Protein AF-A0AA92R7K6-F1 (afdb_monomer)

Secondary structure (DSSP, 8-state):
---PPP---TT--HHHHHHHHTT--SHHHHHHHHHHHHHHHHT----HHHHHHHHHHHHHHHHHHHHHHSS----HHHHHHHHHHHHHHH-TTS-HHHHHHHHHHHHH--

Radius of gyration: 16.93 Å; Cα contacts (8 Å, |Δi|>4): 85; chains: 1; bounding box: 46×30×32 Å

Solvent-accessible surface area (backbone atoms only — not comparable to full-atom values): 6427 Å² total; per-residue (Å²): 132,88,77,77,75,90,75,76,50,81,83,45,42,37,68,62,41,26,63,57,46,67,71,37,87,47,67,73,51,36,49,57,52,48,54,54,45,51,58,40,52,75,71,49,93,68,53,73,67,47,48,51,53,28,50,52,23,44,51,53,18,50,53,56,46,49,25,59,73,72,67,58,64,88,47,70,69,56,49,49,51,51,49,40,53,51,43,53,69,76,41,76,87,52,53,76,69,54,49,51,54,53,34,51,53,68,61,67,78,110

Structure (mmCIF, N/CA/C/O backbone):
data_AF-A0AA92R7K6-F1
#
_entry.id   AF-A0AA92R7K6-F1
#
loop_
_atom_site.group_PDB
_atom_site.id
_atom_site.type_symbol
_atom_site.label_atom_id
_atom_site.label_alt_id
_atom_site.label_comp_id
_atom_site.label_asym_id
_atom_site.label_entity_id
_atom_site.label_seq_id
_atom_site.pdbx_PDB_ins_code
_atom_site.Cartn_x
_atom_site.Cartn_y
_atom_site.Cartn_z
_atom_site.occupancy
_atom_site.B_iso_or_equiv
_atom_site.auth_seq_id
_atom_site.auth_comp_id
_atom_site.auth_asym_id
_atom_site.auth_atom_id
_atom_site.pdbx_PDB_model_num
ATOM 1 N N . MET A 1 1 ? -3.301 -20.381 -8.165 1.00 39.19 1 MET A N 1
ATOM 2 C CA . MET A 1 1 ? -2.717 -19.593 -7.054 1.00 39.19 1 MET A CA 1
ATOM 3 C C . MET A 1 1 ? -3.853 -18.944 -6.286 1.00 39.19 1 MET A C 1
ATOM 5 O O . MET A 1 1 ? -4.632 -18.225 -6.890 1.00 39.19 1 MET A O 1
ATOM 9 N N . ASN A 1 2 ? -3.991 -19.241 -4.995 1.00 38.00 2 ASN A N 1
ATOM 10 C CA . ASN A 1 2 ? -5.061 -18.693 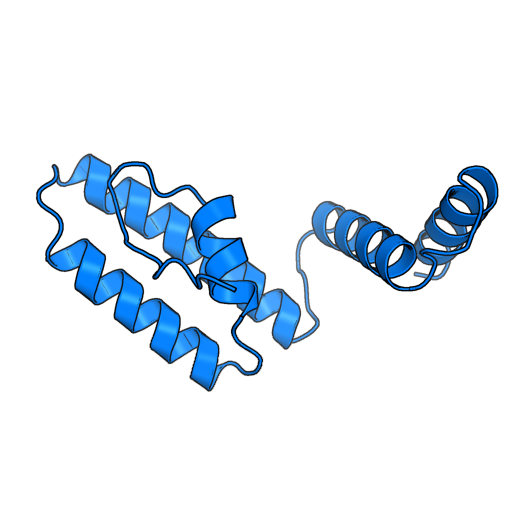-4.164 1.00 38.00 2 ASN A CA 1
ATOM 11 C C . ASN A 1 2 ? -4.697 -17.237 -3.816 1.00 38.00 2 ASN A C 1
ATOM 13 O O . ASN A 1 2 ? -3.905 -16.994 -2.905 1.00 38.00 2 ASN A O 1
ATOM 17 N N . THR A 1 3 ? -5.159 -16.264 -4.605 1.00 50.78 3 THR A N 1
ATOM 18 C CA . THR A 1 3 ? -4.920 -14.840 -4.335 1.00 50.78 3 THR A CA 1
ATOM 19 C C . THR A 1 3 ? -5.719 -14.446 -3.102 1.00 50.78 3 THR A C 1
ATOM 21 O O . THR A 1 3 ? -6.882 -14.062 -3.210 1.00 50.78 3 THR A O 1
ATOM 24 N N . LYS A 1 4 ? -5.110 -14.567 -1.915 1.00 67.31 4 LYS A N 1
ATOM 25 C CA . LYS A 1 4 ? -5.698 -14.038 -0.682 1.00 67.31 4 LYS A CA 1
ATOM 26 C C . LYS A 1 4 ? -6.024 -12.560 -0.908 1.00 67.31 4 LYS A C 1
ATOM 28 O O . LYS A 1 4 ? -5.139 -11.767 -1.247 1.00 67.31 4 LYS A O 1
ATOM 33 N N . LYS A 1 5 ? -7.310 -12.228 -0.786 1.00 81.00 5 LYS A N 1
ATOM 34 C CA . LYS A 1 5 ? -7.812 -10.856 -0.837 1.00 81.00 5 LYS A CA 1
ATOM 35 C C . LYS A 1 5 ? -7.139 -10.072 0.292 1.00 81.00 5 LYS A C 1
ATOM 37 O O . LYS A 1 5 ? -7.016 -10.590 1.399 1.00 81.00 5 LYS A O 1
ATOM 42 N N . PHE A 1 6 ? -6.656 -8.869 -0.005 1.00 89.50 6 PHE A N 1
ATOM 43 C CA . PHE A 1 6 ? -6.151 -7.976 1.033 1.00 89.50 6 PHE A CA 1
ATOM 44 C C . PHE A 1 6 ? -7.327 -7.512 1.890 1.00 89.50 6 PHE A C 1
ATOM 46 O O . PHE A 1 6 ? -8.368 -7.136 1.348 1.00 89.50 6 PHE A O 1
ATOM 53 N N . VAL A 1 7 ? -7.159 -7.597 3.204 1.00 93.62 7 VAL A N 1
ATOM 54 C CA . VAL A 1 7 ? -8.153 -7.197 4.197 1.00 93.62 7 VAL A CA 1
ATOM 55 C C . VAL A 1 7 ? -7.447 -6.301 5.197 1.00 93.62 7 VAL A C 1
ATOM 57 O O . VAL A 1 7 ? -6.426 -6.706 5.754 1.00 93.62 7 VAL A O 1
ATOM 60 N N . VAL A 1 8 ? -7.980 -5.100 5.405 1.00 94.44 8 VAL A N 1
ATOM 61 C CA . VAL A 1 8 ? -7.470 -4.183 6.428 1.00 94.44 8 VAL A CA 1
ATOM 62 C C . VAL A 1 8 ? -7.909 -4.672 7.808 1.00 94.44 8 VAL A C 1
ATOM 64 O O . VAL A 1 8 ? -9.076 -4.981 8.035 1.00 94.44 8 VAL A O 1
ATOM 67 N N . SER A 1 9 ? -6.956 -4.736 8.728 1.00 95.69 9 SER A N 1
ATOM 68 C CA . SER A 1 9 ? -7.140 -5.052 10.148 1.00 95.69 9 SER A CA 1
ATOM 69 C C . SER A 1 9 ? -6.305 -4.120 11.029 1.00 95.69 9 SER A C 1
ATOM 71 O O . SER A 1 9 ? -5.425 -3.413 10.528 1.00 95.69 9 SER A O 1
ATOM 73 N N . THR A 1 10 ? -6.529 -4.153 12.346 1.00 93.88 10 THR A N 1
ATOM 74 C CA . THR A 1 10 ? -5.739 -3.390 13.330 1.00 93.88 10 THR A CA 1
ATOM 75 C C . THR A 1 10 ? -4.242 -3.693 13.239 1.00 93.88 10 THR A C 1
ATOM 77 O O . THR A 1 10 ? -3.426 -2.801 13.448 1.00 93.88 10 THR A O 1
ATOM 80 N N . GLU A 1 11 ? -3.879 -4.904 12.816 1.00 95.00 11 GLU A N 1
ATOM 81 C CA . GLU A 1 11 ? -2.499 -5.383 12.664 1.00 95.00 11 GLU A CA 1
ATOM 82 C C . GLU A 1 11 ? -1.883 -5.089 11.287 1.00 95.00 11 GLU A C 1
ATOM 84 O O . GLU A 1 11 ? -0.803 -5.582 10.954 1.00 95.00 11 GLU A O 1
ATOM 89 N N . THR A 1 12 ? -2.554 -4.292 10.452 1.00 94.69 12 THR A N 1
ATOM 90 C CA . THR A 1 12 ? -2.033 -3.945 9.124 1.00 94.69 12 THR A CA 1
ATOM 91 C C . THR A 1 12 ? -0.760 -3.115 9.259 1.00 94.69 12 THR A C 1
ATOM 93 O O . THR A 1 12 ? -0.782 -1.950 9.664 1.00 94.69 12 THR A O 1
ATOM 96 N N . SER A 1 13 ? 0.368 -3.724 8.895 1.00 95.62 13 SER A N 1
ATOM 97 C CA . SER A 1 13 ? 1.678 -3.079 8.864 1.00 95.62 13 SER A CA 1
ATOM 98 C C . SER A 1 13 ? 1.935 -2.368 7.532 1.00 95.62 13 SER A C 1
ATOM 100 O O . SER A 1 13 ? 1.332 -2.703 6.508 1.00 95.62 13 SER A O 1
ATOM 102 N N . ILE A 1 14 ? 2.894 -1.434 7.534 1.00 93.19 14 ILE A N 1
ATOM 103 C CA . ILE A 1 14 ? 3.372 -0.744 6.322 1.00 93.19 14 ILE A CA 1
ATOM 104 C C . ILE A 1 14 ? 3.781 -1.759 5.248 1.00 93.19 14 ILE A C 1
ATOM 106 O O . ILE A 1 14 ? 3.370 -1.639 4.104 1.00 93.19 14 ILE A O 1
ATOM 110 N N . ASP A 1 15 ? 4.557 -2.784 5.609 1.00 92.25 15 ASP A N 1
ATOM 111 C CA . ASP A 1 15 ? 5.034 -3.806 4.669 1.00 92.25 15 ASP A CA 1
ATOM 112 C C . ASP A 1 15 ? 3.883 -4.638 4.073 1.00 92.25 15 ASP A C 1
ATOM 114 O O . ASP A 1 15 ? 3.861 -4.899 2.871 1.00 92.25 15 ASP A O 1
ATOM 118 N N . THR A 1 16 ? 2.870 -4.984 4.875 1.00 94.44 16 THR A N 1
ATOM 119 C CA . THR A 1 16 ? 1.701 -5.728 4.380 1.00 94.44 16 THR A CA 1
ATOM 120 C C . THR A 1 16 ? 0.896 -4.898 3.378 1.00 94.44 16 THR A C 1
ATOM 122 O O . THR A 1 16 ? 0.536 -5.401 2.310 1.00 94.44 16 THR A O 1
ATOM 125 N N . ALA A 1 17 ? 0.642 -3.624 3.698 1.00 95.50 17 ALA A N 1
ATOM 126 C CA . ALA A 1 17 ? -0.040 -2.692 2.802 1.00 95.50 17 ALA A CA 1
ATOM 127 C C . ALA A 1 17 ? 0.791 -2.416 1.537 1.00 95.50 17 ALA A C 1
ATOM 129 O O . ALA A 1 17 ? 0.272 -2.474 0.425 1.00 95.50 17 ALA A O 1
ATOM 130 N N . TYR A 1 18 ? 2.101 -2.225 1.683 1.00 94.69 18 TYR A N 1
ATOM 131 C CA . TYR A 1 18 ? 3.002 -1.950 0.568 1.00 94.69 18 TYR A CA 1
ATOM 132 C C . TYR A 1 18 ? 3.053 -3.119 -0.420 1.00 94.69 18 TYR A C 1
ATOM 134 O O . TYR A 1 18 ? 2.826 -2.923 -1.610 1.00 94.69 18 TYR A O 1
ATOM 142 N N . ARG A 1 19 ? 3.205 -4.366 0.051 1.00 91.44 19 ARG A N 1
ATOM 143 C CA . ARG A 1 19 ? 3.135 -5.559 -0.820 1.00 91.44 19 ARG A CA 1
ATOM 144 C C . ARG A 1 19 ? 1.799 -5.688 -1.546 1.00 91.44 19 ARG A C 1
ATOM 146 O O . ARG A 1 19 ? 1.746 -6.250 -2.643 1.00 91.44 19 ARG A O 1
ATOM 153 N N . HIS A 1 20 ? 0.706 -5.227 -0.935 1.00 94.00 20 HIS A N 1
ATOM 154 C CA . HIS A 1 20 ? -0.574 -5.155 -1.625 1.00 94.00 20 HIS A CA 1
ATOM 155 C C . HIS A 1 20 ? -0.512 -4.131 -2.760 1.00 94.00 20 HIS A C 1
ATOM 157 O O . HIS A 1 20 ? -0.813 -4.497 -3.895 1.00 94.00 20 HIS A O 1
ATOM 163 N N . PHE A 1 21 ? -0.051 -2.914 -2.478 1.00 95.00 21 PHE A N 1
ATOM 164 C CA . PHE A 1 21 ? 0.083 -1.824 -3.443 1.00 95.00 21 PHE A CA 1
ATOM 165 C C . PHE A 1 21 ? 1.116 -2.074 -4.550 1.00 95.00 21 PHE A C 1
ATOM 167 O O . PHE A 1 21 ? 0.917 -1.606 -5.665 1.00 95.00 21 PHE A O 1
ATOM 174 N N . CYS A 1 22 ? 2.140 -2.909 -4.346 1.00 91.62 22 CYS A N 1
ATOM 175 C CA . CYS A 1 22 ? 3.047 -3.347 -5.421 1.00 91.62 22 CYS A CA 1
ATOM 176 C C . CYS A 1 22 ? 2.336 -4.059 -6.586 1.00 91.62 22 CYS A C 1
ATOM 178 O O . CYS A 1 22 ? 2.929 -4.245 -7.647 1.00 91.62 22 CYS A O 1
ATOM 180 N N . LYS A 1 23 ? 1.076 -4.479 -6.409 1.00 91.25 23 LYS A N 1
ATOM 181 C CA . LYS A 1 23 ? 0.253 -5.043 -7.489 1.00 91.25 23 LYS A CA 1
ATOM 182 C C . LYS A 1 23 ? -0.279 -3.969 -8.448 1.00 91.25 23 LYS A C 1
ATOM 184 O O . LYS A 1 23 ? -0.629 -4.318 -9.575 1.00 91.25 23 LYS A O 1
ATOM 189 N N . ALA A 1 24 ? -0.330 -2.705 -8.022 1.00 91.81 24 ALA A N 1
ATOM 190 C CA . ALA A 1 24 ? -0.674 -1.563 -8.862 1.00 91.81 24 ALA A CA 1
ATOM 191 C C . ALA A 1 24 ? 0.448 -1.292 -9.872 1.00 91.81 24 ALA A C 1
ATOM 193 O O . ALA A 1 24 ? 1.630 -1.271 -9.514 1.00 91.81 24 ALA A O 1
ATOM 194 N N . LYS A 1 25 ? 0.083 -1.090 -11.140 1.00 89.19 25 LYS A N 1
ATOM 195 C CA . LYS A 1 25 ? 1.032 -0.813 -12.235 1.00 89.19 25 LYS A CA 1
ATOM 196 C C . LYS A 1 25 ? 1.032 0.650 -12.679 1.00 89.19 25 LYS A C 1
ATOM 198 O O . LYS A 1 25 ? 1.946 1.046 -13.388 1.00 89.19 25 LYS A O 1
ATOM 203 N N . THR A 1 26 ? 0.012 1.399 -12.284 1.00 89.56 26 THR A N 1
ATOM 204 C CA . THR A 1 26 ? -0.216 2.812 -12.604 1.00 89.56 26 THR A CA 1
ATOM 205 C C . THR A 1 26 ? -0.733 3.530 -11.364 1.00 89.56 26 THR A C 1
ATOM 207 O O . THR A 1 26 ? -1.281 2.861 -10.477 1.00 89.56 26 THR A O 1
ATOM 210 N N . ASP A 1 27 ? -0.622 4.855 -11.333 1.00 91.31 27 ASP A N 1
ATOM 211 C CA . ASP A 1 27 ? -1.147 5.676 -10.235 1.00 91.31 27 ASP A CA 1
ATOM 212 C C . ASP A 1 27 ? -2.657 5.503 -10.088 1.00 91.31 27 ASP A C 1
ATOM 214 O O . ASP A 1 27 ? -3.114 5.128 -9.018 1.00 91.31 27 ASP A O 1
ATOM 218 N N . ASP A 1 28 ? -3.416 5.544 -11.190 1.00 94.25 28 ASP A N 1
ATOM 219 C CA . ASP A 1 28 ? -4.863 5.277 -11.160 1.00 94.25 28 ASP A CA 1
ATOM 220 C C . ASP A 1 28 ? -5.208 3.943 -10.470 1.00 94.25 28 ASP A C 1
ATOM 222 O O . ASP A 1 28 ? -6.167 3.830 -9.705 1.00 94.25 28 ASP A O 1
ATOM 226 N N . SER A 1 29 ? -4.424 2.890 -10.738 1.00 94.75 29 SER A N 1
ATOM 227 C CA . SER A 1 29 ? -4.652 1.584 -10.112 1.00 94.75 29 SER A CA 1
ATOM 228 C C . SER A 1 29 ? -4.257 1.570 -8.636 1.00 94.75 29 SER A C 1
ATOM 230 O O . SER A 1 29 ? -4.846 0.817 -7.863 1.00 94.75 29 SER A O 1
ATOM 232 N N . LEU A 1 30 ? -3.279 2.386 -8.245 1.00 95.94 30 LEU A N 1
ATOM 233 C CA . LEU A 1 30 ? -2.849 2.553 -6.865 1.00 95.94 30 LEU A CA 1
ATOM 234 C C . LEU A 1 30 ? -3.899 3.333 -6.061 1.00 95.94 30 LEU A C 1
ATOM 236 O O . LEU A 1 30 ? -4.265 2.885 -4.974 1.00 95.94 30 LEU A O 1
ATOM 240 N N . ASP A 1 31 ? -4.448 4.403 -6.629 1.00 96.56 31 ASP A N 1
ATOM 241 C CA . ASP A 1 31 ? -5.490 5.242 -6.028 1.00 96.56 31 ASP A CA 1
ATOM 242 C C . ASP A 1 31 ? -6.744 4.428 -5.714 1.00 96.56 31 ASP A C 1
ATOM 244 O O . ASP A 1 31 ? -7.231 4.421 -4.583 1.00 96.56 31 ASP A O 1
ATOM 248 N N . ILE A 1 32 ? -7.212 3.622 -6.675 1.00 96.62 32 ILE A N 1
ATOM 249 C CA . ILE A 1 32 ? -8.359 2.722 -6.474 1.00 96.62 32 ILE A CA 1
ATOM 250 C C . ILE A 1 32 ? -8.101 1.744 -5.316 1.00 96.62 32 ILE A C 1
ATOM 252 O O . ILE A 1 32 ? -9.004 1.435 -4.529 1.00 96.62 32 ILE A O 1
ATOM 256 N N . MET A 1 33 ? -6.874 1.225 -5.203 1.00 96.69 33 MET A N 1
ATOM 257 C CA . MET A 1 33 ? -6.504 0.315 -4.118 1.00 96.69 33 MET A CA 1
ATOM 258 C C . MET A 1 33 ? -6.446 1.036 -2.769 1.00 96.69 33 MET A C 1
ATOM 260 O O . MET A 1 33 ? -6.873 0.460 -1.764 1.00 96.69 33 MET A O 1
ATOM 264 N N . PHE A 1 34 ? -5.952 2.274 -2.742 1.00 97.19 34 PHE A N 1
ATOM 265 C CA . PHE A 1 34 ? -5.898 3.107 -1.546 1.00 97.19 34 PHE A CA 1
ATOM 266 C C . PHE A 1 34 ? -7.302 3.463 -1.049 1.00 97.19 34 PHE A C 1
ATOM 268 O O . PHE A 1 34 ? -7.628 3.143 0.095 1.00 97.19 34 PHE A O 1
ATOM 275 N N . GLU A 1 35 ? -8.185 3.957 -1.920 1.00 97.12 35 GLU A N 1
ATOM 276 C CA . GLU A 1 35 ? -9.589 4.215 -1.576 1.00 97.12 35 GLU A CA 1
ATOM 277 C C . GLU A 1 35 ? -10.288 2.957 -1.036 1.00 97.12 35 GLU A C 1
ATOM 279 O O . GLU A 1 35 ? -11.105 3.004 -0.111 1.00 97.12 35 GLU A O 1
ATOM 284 N N . GLY A 1 36 ? -9.994 1.796 -1.631 1.00 96.31 36 GLY A N 1
ATOM 285 C CA . GLY A 1 36 ? -10.517 0.511 -1.179 1.00 96.31 36 GLY A CA 1
ATOM 286 C C . GLY A 1 36 ? -10.038 0.130 0.225 1.00 96.31 36 GLY A C 1
ATOM 287 O O . GLY A 1 36 ? -10.783 -0.507 0.975 1.00 96.31 36 GLY A O 1
ATOM 288 N N . ALA A 1 37 ? -8.815 0.511 0.593 1.00 96.19 37 ALA A N 1
ATOM 289 C CA . ALA A 1 37 ? -8.269 0.315 1.930 1.00 96.19 37 ALA A CA 1
ATOM 290 C C . ALA A 1 37 ? -8.875 1.308 2.937 1.00 96.19 37 ALA A C 1
ATOM 292 O O . ALA A 1 37 ? -9.257 0.894 4.032 1.00 96.19 37 ALA A O 1
ATOM 293 N N . GLU A 1 38 ? -9.065 2.573 2.556 1.00 96.50 38 GLU A N 1
ATOM 294 C CA . GLU A 1 38 ? -9.736 3.583 3.387 1.00 96.50 38 GLU A CA 1
ATOM 295 C C . GLU A 1 38 ? -11.182 3.195 3.704 1.00 96.50 38 GLU A C 1
ATOM 297 O O . GLU A 1 38 ? -11.605 3.241 4.860 1.00 96.50 38 GLU A O 1
ATOM 302 N N . LYS A 1 39 ? -11.933 2.716 2.703 1.00 96.81 39 LYS A N 1
ATOM 303 C CA . LYS A 1 39 ? -13.305 2.215 2.893 1.00 96.81 39 LYS A CA 1
ATOM 304 C C . LYS A 1 39 ? -13.351 1.030 3.858 1.00 96.81 39 LYS A C 1
ATOM 306 O O . LYS A 1 39 ? -14.284 0.922 4.650 1.00 96.81 39 LYS A O 1
ATOM 311 N N . GLN A 1 40 ? -12.365 0.134 3.815 1.00 96.38 40 GLN A N 1
ATOM 312 C CA . GLN A 1 40 ? -12.280 -0.970 4.777 1.00 96.38 40 GLN A CA 1
ATOM 313 C C . GLN A 1 40 ? -11.937 -0.472 6.181 1.00 96.38 40 GLN A C 1
ATOM 315 O O . GLN A 1 40 ? -12.558 -0.910 7.143 1.00 96.38 40 GLN A O 1
ATOM 320 N N . LEU A 1 41 ? -11.001 0.471 6.295 1.00 95.75 41 LEU A N 1
ATOM 321 C CA . LEU A 1 41 ? -10.596 1.056 7.569 1.00 95.75 41 LEU A CA 1
ATOM 322 C C . LEU A 1 41 ? -11.736 1.827 8.250 1.00 95.75 41 LEU A C 1
ATOM 324 O O . LEU A 1 41 ? -11.904 1.735 9.465 1.00 95.75 41 LEU A O 1
ATOM 328 N N . ALA A 1 42 ? -12.547 2.549 7.475 1.00 94.12 42 ALA A N 1
ATOM 329 C CA . ALA A 1 42 ? -13.719 3.261 7.979 1.00 94.12 42 ALA A CA 1
ATOM 330 C C . ALA A 1 42 ? -14.760 2.313 8.601 1.00 94.12 42 ALA A C 1
ATOM 332 O O . ALA A 1 42 ? -15.422 2.677 9.570 1.00 94.12 42 ALA A O 1
ATOM 333 N N . ASN A 1 43 ? -14.868 1.092 8.068 1.00 94.94 43 ASN A N 1
ATOM 334 C CA . ASN A 1 43 ? -15.782 0.053 8.545 1.00 94.94 43 ASN A CA 1
ATOM 335 C C . ASN A 1 43 ? -15.143 -0.900 9.571 1.00 94.94 43 ASN A C 1
ATOM 337 O O . ASN A 1 43 ? -15.796 -1.845 10.011 1.00 94.94 43 ASN A O 1
ATOM 341 N N . LEU A 1 44 ? -13.874 -0.691 9.935 1.00 94.25 44 LEU A N 1
ATOM 342 C CA . LEU A 1 44 ? -13.171 -1.535 10.893 1.00 94.25 44 LEU A CA 1
ATOM 343 C C . LEU A 1 44 ? -13.623 -1.201 12.320 1.00 94.25 44 LEU A C 1
ATOM 345 O O . LEU A 1 44 ? -13.519 -0.050 12.765 1.00 94.25 44 LEU A O 1
ATOM 349 N N . ASP A 1 45 ? -14.074 -2.228 13.038 1.00 95.81 45 ASP A N 1
ATOM 350 C CA . ASP A 1 45 ? -14.370 -2.151 14.467 1.00 95.81 45 ASP A CA 1
ATOM 351 C C . ASP A 1 45 ? -13.057 -2.076 15.258 1.00 95.81 45 ASP A C 1
ATOM 353 O O . ASP A 1 45 ? -12.331 -3.061 15.394 1.00 95.81 45 ASP A O 1
ATOM 357 N N . CYS A 1 46 ? -12.692 -0.862 15.663 1.00 94.12 46 CYS A N 1
ATOM 358 C CA . CYS A 1 46 ? -11.446 -0.546 16.352 1.00 94.12 46 CYS A CA 1
ATOM 359 C C . CYS A 1 46 ? -11.552 0.809 17.062 1.00 94.12 46 CYS A C 1
ATOM 361 O O . CYS A 1 46 ? -12.454 1.613 16.800 1.00 94.12 46 CYS A O 1
ATOM 363 N N . THR A 1 47 ? -10.601 1.082 17.950 1.00 96.00 47 THR A N 1
ATOM 364 C CA . THR A 1 47 ? -10.467 2.385 18.605 1.00 96.00 47 THR A CA 1
ATOM 365 C C . THR A 1 47 ? -9.988 3.464 17.626 1.00 96.00 47 THR A C 1
ATOM 367 O O . THR A 1 47 ? -9.403 3.183 16.577 1.00 96.00 47 TH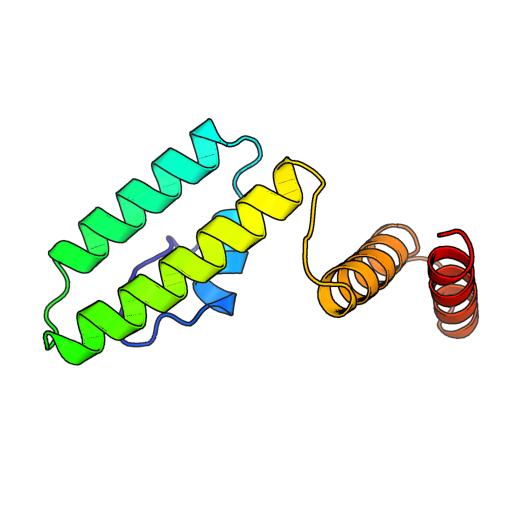R A O 1
ATOM 370 N N . GLY A 1 48 ? -10.193 4.737 17.980 1.00 94.50 48 GLY A N 1
ATOM 371 C CA . GLY A 1 48 ? -9.691 5.859 17.179 1.00 94.50 48 GLY A CA 1
ATOM 372 C C . GLY A 1 48 ? -8.163 5.865 17.038 1.00 94.50 48 GLY A C 1
ATOM 373 O O . GLY A 1 48 ? -7.647 6.185 15.969 1.00 94.50 48 GLY A O 1
ATOM 374 N N . GLU A 1 49 ? -7.439 5.459 18.086 1.00 94.62 49 GLU A N 1
ATOM 375 C CA . GLU A 1 49 ? -5.975 5.352 18.063 1.00 94.62 49 GLU A CA 1
ATOM 376 C C . GLU A 1 49 ? -5.499 4.255 17.106 1.00 94.62 49 GLU A C 1
ATOM 378 O O . GLU A 1 49 ? -4.628 4.499 16.268 1.00 94.62 49 GLU A O 1
ATOM 383 N N . GLU A 1 50 ? -6.104 3.066 17.166 1.00 94.88 50 GLU A N 1
ATOM 384 C CA . GLU A 1 50 ? -5.793 1.968 16.245 1.00 94.88 50 GLU A CA 1
ATOM 385 C C . GLU A 1 50 ? -6.100 2.350 14.801 1.00 94.88 50 GLU A C 1
ATOM 387 O O . GLU A 1 50 ? -5.277 2.118 13.913 1.00 94.88 50 GLU A O 1
ATOM 392 N N . ARG A 1 51 ? -7.252 2.989 14.566 1.00 96.56 51 ARG A N 1
ATOM 393 C CA . ARG A 1 51 ? -7.635 3.467 13.239 1.00 96.56 51 ARG A CA 1
ATOM 394 C C . ARG A 1 51 ? -6.610 4.449 12.687 1.00 96.56 51 ARG A C 1
ATOM 396 O O . ARG A 1 51 ? -6.164 4.281 11.555 1.00 96.56 51 ARG A O 1
ATOM 403 N N . ASN A 1 52 ? -6.195 5.430 13.489 1.00 95.75 52 ASN A N 1
ATOM 404 C CA . ASN A 1 52 ? -5.179 6.402 13.092 1.00 95.75 52 ASN A CA 1
ATOM 405 C C . ASN A 1 52 ? -3.835 5.730 12.802 1.00 95.75 52 ASN A C 1
ATOM 407 O O . ASN A 1 52 ? -3.204 6.050 11.795 1.00 95.75 52 ASN A O 1
ATOM 411 N N . ARG A 1 53 ? -3.402 4.777 13.635 1.00 96.38 53 ARG A N 1
ATOM 412 C CA . ARG A 1 53 ? -2.167 4.015 13.400 1.00 96.38 53 ARG A CA 1
ATOM 413 C C . ARG A 1 53 ? -2.218 3.272 12.066 1.00 96.38 53 ARG A C 1
ATOM 415 O O . ARG A 1 53 ? -1.287 3.367 11.269 1.00 96.38 53 ARG A O 1
ATOM 422 N N . VAL A 1 54 ? -3.306 2.546 11.812 1.00 96.94 54 VAL A N 1
ATOM 423 C CA . VAL A 1 54 ? -3.483 1.781 10.571 1.00 96.94 54 VAL A CA 1
ATOM 424 C C . VAL A 1 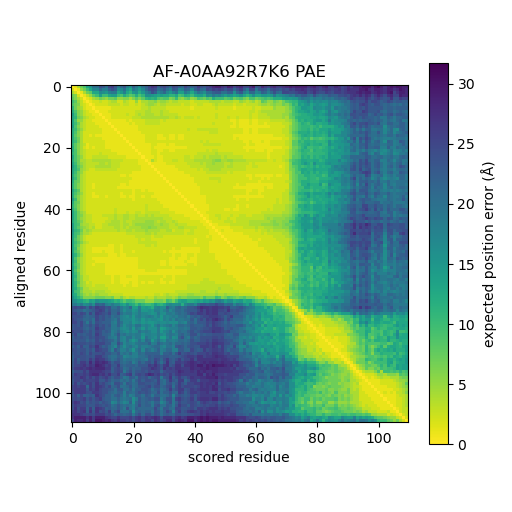54 ? -3.565 2.709 9.361 1.00 96.94 54 VAL A C 1
ATOM 426 O O . VAL A 1 54 ? -2.927 2.425 8.349 1.00 96.94 54 VAL A O 1
ATOM 429 N N . PHE A 1 55 ? -4.268 3.838 9.472 1.00 97.38 55 PHE A N 1
ATOM 430 C CA . PHE A 1 55 ? -4.312 4.856 8.423 1.00 97.38 55 PHE A CA 1
ATOM 431 C C . PHE A 1 55 ? -2.905 5.324 8.038 1.00 97.38 55 PHE A C 1
ATOM 433 O O . PHE A 1 55 ? -2.545 5.266 6.866 1.00 97.38 55 PHE A O 1
ATOM 440 N N . HIS A 1 56 ? -2.077 5.704 9.018 1.00 97.50 56 HIS A N 1
ATOM 441 C CA . HIS A 1 56 ? -0.701 6.138 8.757 1.00 97.50 56 HIS A CA 1
ATOM 442 C C . HIS A 1 56 ? 0.129 5.037 8.093 1.00 97.50 56 HIS A C 1
ATOM 444 O O . HIS A 1 56 ? 0.871 5.312 7.152 1.00 97.50 56 HIS A O 1
ATOM 450 N N . ASN A 1 57 ? -0.021 3.784 8.531 1.00 97.06 57 ASN A N 1
ATOM 451 C CA . ASN A 1 57 ? 0.681 2.662 7.911 1.00 97.06 57 ASN A CA 1
ATOM 452 C C . ASN A 1 57 ? 0.312 2.496 6.430 1.00 97.06 57 ASN A C 1
ATOM 454 O O . ASN A 1 57 ? 1.195 2.287 5.595 1.00 97.06 57 ASN A O 1
ATOM 458 N N . ILE A 1 58 ? -0.980 2.595 6.105 1.00 97.25 58 ILE A N 1
ATOM 459 C CA . ILE A 1 58 ? -1.485 2.503 4.730 1.00 97.25 58 ILE A CA 1
ATOM 460 C C . ILE A 1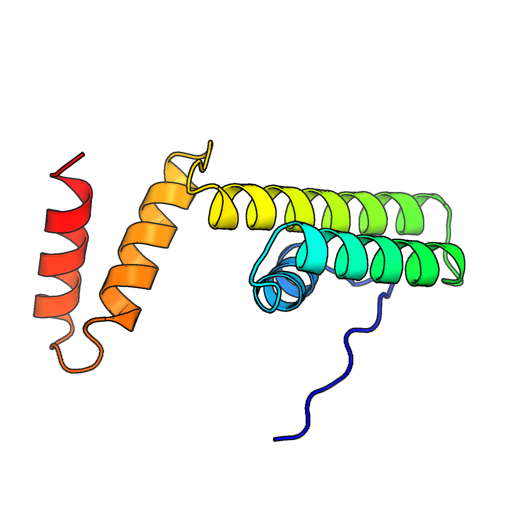 58 ? -1.011 3.710 3.911 1.00 97.25 58 ILE A C 1
ATOM 462 O O . ILE A 1 58 ? -0.518 3.526 2.802 1.00 97.25 58 ILE A O 1
ATOM 466 N N . TYR A 1 59 ? -1.084 4.922 4.461 1.00 96.75 59 TYR A N 1
ATOM 467 C CA . TYR A 1 59 ? -0.664 6.150 3.784 1.00 96.75 59 TYR A CA 1
ATOM 468 C C . TYR A 1 59 ? 0.834 6.152 3.444 1.00 96.75 59 TYR A C 1
ATOM 470 O O . TYR A 1 59 ? 1.222 6.455 2.318 1.00 96.75 59 TYR A O 1
ATOM 478 N N . ILE A 1 60 ? 1.691 5.724 4.380 1.00 94.12 60 ILE A N 1
ATOM 479 C CA . ILE A 1 60 ? 3.133 5.573 4.129 1.00 94.12 60 ILE A CA 1
ATOM 480 C C . ILE A 1 60 ? 3.384 4.541 3.023 1.00 94.12 60 ILE A C 1
ATOM 482 O O . ILE A 1 60 ? 4.218 4.759 2.146 1.00 94.12 60 ILE A O 1
ATOM 486 N N . ALA A 1 61 ? 2.680 3.407 3.058 1.00 95.69 61 ALA A N 1
ATOM 487 C CA . ALA A 1 61 ? 2.808 2.376 2.035 1.00 95.69 61 ALA A CA 1
ATOM 488 C C . ALA A 1 61 ? 2.371 2.869 0.646 1.00 95.69 61 ALA A C 1
ATOM 490 O O . ALA A 1 61 ? 3.025 2.543 -0.343 1.00 95.69 61 ALA A O 1
ATOM 491 N N . TYR A 1 62 ? 1.295 3.654 0.583 1.00 96.12 62 TYR A N 1
ATOM 492 C CA . TYR A 1 62 ? 0.809 4.290 -0.638 1.00 96.12 62 TYR A CA 1
ATOM 493 C C . TYR A 1 62 ? 1.867 5.237 -1.221 1.00 96.12 62 TYR A C 1
ATOM 495 O O . TYR A 1 62 ? 2.308 5.022 -2.348 1.00 96.12 62 TYR A O 1
ATOM 503 N N . GLY A 1 63 ? 2.377 6.184 -0.424 1.00 93.50 63 GLY A N 1
ATOM 504 C CA . GLY A 1 63 ? 3.393 7.139 -0.884 1.00 93.50 63 GLY A CA 1
ATOM 505 C C . GLY A 1 63 ? 4.675 6.456 -1.369 1.00 93.50 63 GLY A C 1
ATOM 506 O O . GLY A 1 63 ? 5.200 6.793 -2.425 1.00 93.50 63 GLY A O 1
ATOM 507 N N . ARG A 1 64 ? 5.137 5.408 -0.669 1.00 91.62 64 ARG A N 1
ATOM 508 C CA . ARG A 1 64 ? 6.282 4.596 -1.127 1.00 91.62 64 ARG A CA 1
ATOM 509 C C . ARG A 1 64 ? 6.038 3.954 -2.486 1.00 91.62 64 ARG A C 1
ATOM 511 O O . ARG A 1 64 ? 6.955 3.876 -3.297 1.00 91.62 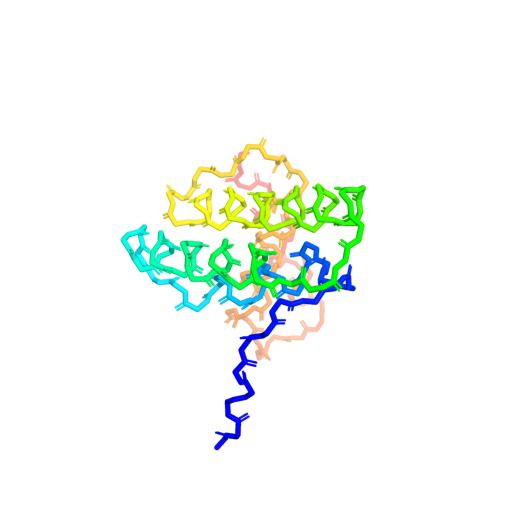64 ARG A O 1
ATOM 518 N N . ARG A 1 65 ? 4.821 3.457 -2.727 1.00 92.06 65 ARG A N 1
ATOM 519 C CA . ARG A 1 65 ? 4.495 2.837 -4.010 1.00 92.06 65 ARG A CA 1
ATOM 520 C C . ARG A 1 65 ? 4.400 3.875 -5.122 1.00 92.06 65 ARG A C 1
ATOM 522 O O . ARG A 1 65 ? 4.847 3.582 -6.225 1.00 92.06 65 ARG A O 1
ATOM 529 N N . GLN A 1 66 ? 3.882 5.061 -4.831 1.00 92.62 66 GLN A N 1
ATOM 530 C CA . GLN A 1 66 ? 3.847 6.176 -5.772 1.00 92.62 66 GLN A CA 1
ATOM 531 C C . GLN A 1 66 ? 5.271 6.576 -6.205 1.00 92.62 66 GLN A C 1
ATOM 533 O O . GLN A 1 66 ? 5.589 6.529 -7.389 1.00 92.62 66 GLN A O 1
ATOM 538 N N . GLU A 1 67 ? 6.200 6.743 -5.254 1.00 89.69 67 GLU A N 1
ATOM 539 C CA . GLU A 1 67 ? 7.635 6.957 -5.535 1.00 89.69 67 GLU A CA 1
ATOM 540 C C . GLU A 1 67 ? 8.294 5.821 -6.357 1.00 89.69 67 GLU A C 1
ATOM 542 O O . GLU A 1 67 ? 9.353 5.980 -6.980 1.00 89.69 67 GLU A O 1
ATOM 547 N N . ASP A 1 68 ? 7.746 4.604 -6.313 1.00 85.75 68 ASP A N 1
ATOM 548 C CA . ASP A 1 68 ? 8.212 3.520 -7.177 1.00 85.75 68 ASP A CA 1
ATOM 549 C C . ASP A 1 68 ? 7.716 3.650 -8.610 1.00 85.75 68 ASP A C 1
ATOM 551 O O . ASP A 1 68 ? 8.463 3.284 -9.522 1.00 85.75 68 ASP A O 1
ATOM 555 N N . ILE A 1 69 ? 6.468 4.083 -8.790 1.00 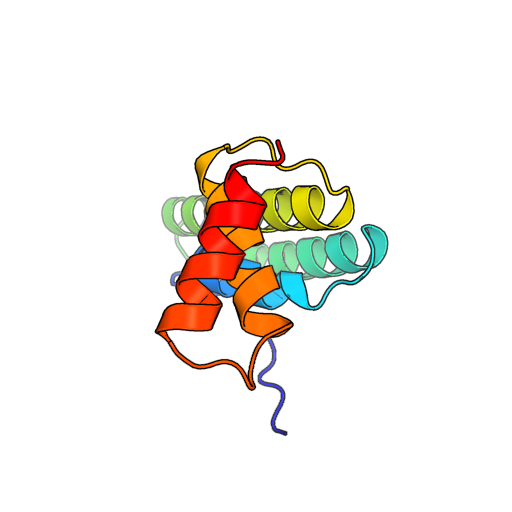86.06 69 ILE A N 1
ATOM 556 C CA . ILE A 1 69 ? 5.836 4.253 -10.100 1.00 86.06 69 ILE A CA 1
ATOM 557 C C . ILE A 1 69 ? 6.481 5.438 -10.816 1.00 86.06 69 ILE A C 1
ATOM 559 O O . ILE A 1 69 ? 6.942 5.275 -11.946 1.00 86.06 69 ILE A O 1
ATOM 563 N N . ASP A 1 70 ? 6.647 6.554 -10.109 1.00 80.81 70 ASP A N 1
ATOM 564 C CA . ASP A 1 70 ? 7.278 7.775 -10.617 1.00 80.81 70 ASP A CA 1
ATOM 565 C C . ASP A 1 70 ? 8.788 7.611 -10.853 1.00 80.81 70 ASP A C 1
ATOM 567 O O . ASP A 1 70 ? 9.424 8.396 -11.552 1.00 80.81 70 ASP A O 1
ATOM 571 N N . GLY A 1 71 ? 9.407 6.582 -10.262 1.00 72.06 71 GLY A N 1
ATOM 572 C CA . GLY A 1 71 ? 10.857 6.377 -10.310 1.00 72.06 71 GLY A CA 1
ATOM 573 C C . GLY A 1 71 ? 11.651 7.332 -9.407 1.00 72.06 71 GLY A C 1
ATOM 574 O O . GLY A 1 71 ? 12.864 7.161 -9.252 1.00 72.06 71 GLY A O 1
ATOM 575 N N . GLU A 1 72 ? 10.975 8.267 -8.746 1.00 60.50 72 GLU A N 1
ATOM 576 C CA . GLU A 1 72 ? 11.529 9.256 -7.830 1.00 60.50 72 GLU A CA 1
ATOM 577 C C . GLU A 1 72 ? 11.409 8.787 -6.376 1.00 60.50 72 GLU A C 1
ATOM 579 O O . GLU A 1 72 ? 10.545 9.230 -5.632 1.00 60.50 72 GLU A O 1
ATOM 584 N N . SER A 1 73 ? 12.289 7.887 -5.922 1.00 57.16 73 SER A N 1
ATOM 585 C CA . SER A 1 73 ? 12.378 7.683 -4.468 1.00 57.16 73 SER A CA 1
ATOM 586 C C . SER A 1 73 ? 13.081 8.863 -3.803 1.00 57.16 73 SER A C 1
ATOM 588 O O . SER A 1 73 ? 14.052 9.393 -4.347 1.00 57.16 73 SER A O 1
ATOM 590 N N . THR A 1 74 ? 12.640 9.274 -2.620 1.00 54.34 74 THR A N 1
ATOM 591 C CA . THR A 1 74 ? 13.283 10.362 -1.861 1.00 54.34 74 THR A CA 1
ATOM 592 C C . THR A 1 74 ? 14.303 9.848 -0.836 1.00 54.34 74 THR A C 1
ATOM 594 O O . THR A 1 74 ? 15.231 10.567 -0.468 1.00 54.34 74 THR A O 1
ATOM 597 N N . SER A 1 75 ? 14.220 8.573 -0.442 1.00 60.00 75 SER A N 1
ATOM 598 C CA . SER A 1 75 ? 15.117 7.943 0.537 1.00 60.00 75 SER A CA 1
ATOM 599 C C . SER A 1 75 ? 16.342 7.298 -0.125 1.00 60.00 75 SER A C 1
ATOM 601 O O . SER A 1 75 ? 16.226 6.378 -0.936 1.00 60.00 75 SER A O 1
ATOM 603 N N . THR A 1 76 ? 17.544 7.745 0.245 1.00 58.75 76 THR A N 1
ATOM 604 C CA . THR A 1 76 ? 18.823 7.181 -0.231 1.00 58.75 76 THR A CA 1
ATOM 605 C C . THR A 1 76 ? 18.976 5.700 0.129 1.00 58.75 76 THR A C 1
ATOM 607 O O . THR A 1 76 ? 19.407 4.900 -0.701 1.00 58.75 76 THR A O 1
ATOM 610 N N . GLU A 1 77 ? 18.565 5.315 1.336 1.00 65.62 77 GLU A N 1
ATOM 611 C CA . GLU A 1 77 ? 18.598 3.928 1.818 1.00 65.62 77 GLU A CA 1
ATOM 612 C C . GLU A 1 77 ? 17.632 3.048 1.020 1.00 65.62 77 GLU A C 1
ATOM 614 O O . GLU A 1 77 ? 17.977 1.943 0.604 1.00 65.62 77 GLU A O 1
ATOM 619 N N . TYR A 1 78 ? 16.440 3.571 0.725 1.00 62.53 78 TYR A N 1
ATOM 620 C CA . TYR A 1 78 ? 15.446 2.862 -0.068 1.00 62.53 78 TYR A CA 1
ATOM 621 C C . TYR A 1 78 ? 15.863 2.732 -1.536 1.00 62.53 78 TYR A C 1
ATOM 623 O O . TYR A 1 78 ? 15.677 1.678 -2.142 1.00 62.53 78 TYR A O 1
ATOM 631 N N . LYS A 1 79 ? 16.518 3.755 -2.104 1.00 63.06 79 LYS A N 1
ATOM 632 C CA . LYS A 1 79 ? 17.162 3.664 -3.424 1.00 63.06 79 LYS A CA 1
ATOM 633 C C . LYS A 1 79 ? 18.205 2.551 -3.468 1.00 63.06 79 LYS A C 1
ATOM 635 O O . LYS A 1 79 ? 18.240 1.828 -4.461 1.00 63.06 79 LYS A O 1
ATOM 640 N N . ALA A 1 80 ? 19.044 2.431 -2.438 1.00 63.66 80 ALA A N 1
ATOM 641 C CA . ALA A 1 80 ? 20.080 1.402 -2.364 1.00 63.66 80 ALA A CA 1
ATOM 642 C C . ALA A 1 80 ? 19.465 -0.004 -2.280 1.00 63.66 80 ALA A C 1
ATOM 644 O O . ALA A 1 80 ? 19.797 -0.865 -3.093 1.00 63.66 80 ALA A O 1
ATOM 645 N N . LEU A 1 81 ? 18.488 -0.204 -1.388 1.00 67.62 81 LEU A N 1
ATOM 646 C CA . LEU A 1 81 ? 17.714 -1.448 -1.292 1.00 67.62 81 LEU A CA 1
ATOM 647 C C . LEU A 1 81 ? 17.026 -1.807 -2.618 1.00 67.62 81 LEU A C 1
ATOM 649 O O . LEU A 1 81 ? 17.153 -2.934 -3.085 1.00 67.62 81 LEU A O 1
ATOM 653 N N . ARG A 1 82 ? 16.387 -0.841 -3.293 1.00 64.75 82 ARG A N 1
ATOM 654 C CA . ARG A 1 82 ? 15.741 -1.056 -4.600 1.00 64.75 82 ARG A C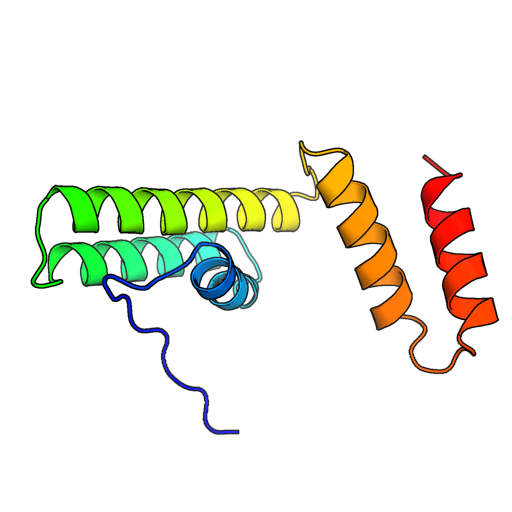A 1
ATOM 655 C C . ARG A 1 82 ? 16.750 -1.458 -5.682 1.00 64.75 82 ARG A C 1
ATOM 657 O O . ARG A 1 82 ? 16.433 -2.298 -6.522 1.00 64.75 82 ARG A O 1
ATOM 664 N N . THR A 1 83 ? 17.942 -0.860 -5.698 1.00 64.50 83 THR A N 1
ATOM 665 C CA . THR A 1 83 ? 19.018 -1.243 -6.629 1.00 64.50 83 THR A CA 1
ATOM 666 C C . THR A 1 83 ? 19.454 -2.689 -6.394 1.00 64.50 83 THR A C 1
ATOM 668 O O . THR A 1 83 ? 19.558 -3.459 -7.350 1.00 64.50 83 THR A O 1
ATOM 671 N N . VAL A 1 84 ? 19.651 -3.070 -5.132 1.00 66.81 84 VAL A N 1
ATOM 672 C CA . VAL A 1 84 ? 20.033 -4.432 -4.742 1.00 66.81 84 VAL A CA 1
ATOM 673 C C . VAL A 1 84 ? 18.941 -5.433 -5.130 1.00 66.81 84 VAL A C 1
ATOM 675 O O . VAL A 1 84 ? 19.231 -6.400 -5.832 1.00 66.81 84 VAL A O 1
ATOM 678 N N . ASP A 1 85 ? 17.680 -5.161 -4.790 1.00 68.62 85 ASP A N 1
ATOM 679 C CA . ASP A 1 85 ? 16.543 -6.036 -5.107 1.00 68.62 85 ASP A CA 1
ATOM 680 C C . ASP A 1 85 ? 16.318 -6.187 -6.618 1.00 68.62 85 ASP A C 1
ATOM 682 O O . ASP A 1 85 ? 16.056 -7.290 -7.104 1.00 68.62 85 ASP A O 1
ATOM 686 N N . LYS A 1 86 ? 16.461 -5.102 -7.395 1.00 65.81 86 LYS A N 1
ATOM 687 C CA . LYS A 1 86 ? 16.404 -5.162 -8.866 1.00 65.81 86 LYS A CA 1
ATOM 688 C C . LYS A 1 86 ? 17.545 -5.999 -9.440 1.00 65.81 86 LYS A C 1
ATOM 690 O O . LYS A 1 86 ? 17.305 -6.785 -10.355 1.00 65.81 86 LYS A O 1
ATOM 695 N N . SER A 1 87 ? 18.759 -5.853 -8.910 1.00 64.69 87 SER A N 1
ATOM 696 C CA . SER A 1 87 ? 19.908 -6.657 -9.337 1.00 64.69 87 SER A CA 1
ATOM 697 C C . SER A 1 87 ? 19.673 -8.141 -9.042 1.00 64.69 87 SER A C 1
ATOM 699 O O . SER A 1 87 ? 19.777 -8.968 -9.943 1.00 64.69 87 SER A O 1
ATOM 701 N N . LEU A 1 88 ? 19.217 -8.478 -7.832 1.00 67.19 88 LEU A N 1
ATOM 702 C CA . LEU A 1 88 ? 18.832 -9.841 -7.440 1.00 67.19 88 LEU A CA 1
ATOM 703 C C . LEU A 1 88 ? 17.725 -10.430 -8.324 1.00 67.19 88 LEU A C 1
ATOM 705 O O . LEU A 1 88 ? 17.788 -11.598 -8.709 1.00 67.19 88 LEU A O 1
ATOM 709 N N . ALA A 1 89 ? 16.709 -9.638 -8.671 1.00 66.81 89 ALA A N 1
ATOM 710 C CA . ALA A 1 89 ? 15.606 -10.094 -9.511 1.00 66.81 89 ALA A CA 1
ATOM 711 C C . ALA A 1 89 ? 16.028 -10.374 -10.964 1.00 66.81 89 ALA A C 1
ATOM 713 O O . ALA A 1 89 ? 15.497 -11.309 -11.571 1.00 66.81 89 ALA A O 1
ATOM 714 N N . ASN A 1 90 ? 16.973 -9.596 -11.499 1.00 66.12 90 ASN A N 1
ATOM 715 C CA . ASN A 1 90 ? 17.466 -9.716 -12.873 1.00 66.12 90 ASN A CA 1
ATOM 716 C C . ASN A 1 90 ? 18.580 -10.764 -13.023 1.00 66.12 90 ASN A C 1
ATOM 718 O O . ASN A 1 90 ? 18.760 -11.308 -14.108 1.00 66.12 90 ASN A O 1
ATOM 722 N N . ASN A 1 91 ? 19.276 -11.090 -11.932 1.00 63.44 91 ASN A N 1
ATOM 723 C CA . ASN A 1 91 ? 20.471 -11.932 -11.929 1.00 63.44 91 ASN A CA 1
ATOM 724 C C . ASN A 1 91 ? 20.286 -13.245 -11.152 1.00 63.44 91 ASN A C 1
ATOM 726 O O . ASN A 1 91 ? 21.217 -13.754 -10.537 1.00 63.44 91 ASN A O 1
ATOM 730 N N . LYS A 1 92 ? 19.086 -13.836 -11.194 1.00 62.28 92 LYS A N 1
ATOM 731 C CA . LYS A 1 92 ? 18.744 -15.067 -10.445 1.00 62.28 92 LYS A CA 1
ATOM 732 C C . LYS A 1 92 ? 19.617 -16.293 -10.754 1.00 62.28 92 LYS A C 1
ATOM 734 O O . LYS A 1 92 ? 19.542 -17.272 -10.021 1.00 62.28 92 LYS A O 1
ATOM 739 N N . ASN A 1 93 ? 20.393 -16.248 -11.835 1.00 73.62 93 ASN A N 1
ATOM 740 C CA . ASN A 1 93 ? 21.265 -17.335 -12.281 1.00 73.62 93 ASN A CA 1
ATOM 741 C C . ASN A 1 93 ? 22.747 -17.106 -11.937 1.00 73.62 93 ASN A C 1
ATOM 743 O O . ASN A 1 93 ? 23.568 -17.952 -12.277 1.00 73.62 93 ASN A O 1
ATOM 747 N N . LEU A 1 94 ? 23.089 -15.971 -11.320 1.00 70.00 94 LEU A N 1
ATOM 748 C CA . LEU A 1 94 ? 24.455 -15.645 -10.918 1.00 70.00 94 LEU A CA 1
ATOM 749 C C . LEU A 1 94 ? 24.792 -16.273 -9.561 1.00 70.00 94 LEU A C 1
ATOM 751 O O . LEU A 1 94 ? 23.912 -16.477 -8.718 1.00 70.00 94 LEU A O 1
ATOM 755 N N . SER A 1 95 ? 26.074 -16.567 -9.342 1.00 75.00 95 SER A N 1
ATOM 756 C CA . SER A 1 95 ? 26.567 -16.981 -8.031 1.00 75.00 95 SER A CA 1
ATOM 757 C C . SER A 1 95 ? 26.407 -15.852 -7.005 1.00 75.00 95 SER A C 1
ATOM 759 O O . SER A 1 95 ? 26.241 -14.676 -7.342 1.00 75.00 95 SER A O 1
ATOM 761 N N . THR A 1 96 ? 26.484 -16.194 -5.720 1.00 71.81 96 THR A N 1
ATOM 762 C CA . THR A 1 96 ? 26.399 -15.214 -4.629 1.00 71.81 96 THR A CA 1
ATOM 763 C C . THR A 1 96 ? 27.476 -14.126 -4.735 1.00 71.81 96 THR A C 1
ATOM 765 O O . THR A 1 96 ? 27.196 -12.964 -4.438 1.00 71.81 96 THR A O 1
ATOM 768 N N . GLU A 1 97 ? 28.692 -14.465 -5.181 1.00 76.69 97 GLU A N 1
ATOM 769 C CA . GLU A 1 97 ? 29.767 -13.480 -5.373 1.00 76.69 97 GLU A CA 1
ATOM 770 C C . GLU A 1 97 ? 29.511 -12.569 -6.578 1.00 76.69 97 GLU A C 1
ATOM 772 O O . GLU A 1 97 ? 29.766 -11.365 -6.516 1.00 76.69 97 GLU A O 1
ATOM 777 N N . GLU A 1 98 ? 28.963 -13.120 -7.658 1.00 71.38 98 GLU A N 1
ATOM 778 C CA . GLU A 1 98 ? 28.606 -12.360 -8.857 1.00 71.38 98 GLU A CA 1
ATOM 779 C C . GLU A 1 98 ? 27.453 -11.382 -8.576 1.00 71.38 98 GLU A C 1
ATOM 781 O O . GLU A 1 98 ? 27.517 -10.216 -8.968 1.00 71.38 98 GLU A O 1
ATOM 786 N N . LEU A 1 99 ? 26.447 -11.812 -7.806 1.00 71.62 99 LEU A N 1
ATOM 787 C CA . LEU A 1 99 ? 25.353 -10.962 -7.324 1.00 71.62 99 LEU A CA 1
ATOM 788 C C . LEU A 1 99 ? 25.855 -9.787 -6.480 1.00 71.62 99 LEU A C 1
ATOM 790 O O . LEU A 1 99 ? 25.400 -8.655 -6.665 1.00 71.62 99 LEU A O 1
ATOM 794 N N . LEU A 1 100 ? 26.801 -10.044 -5.573 1.00 74.19 100 LEU A N 1
ATOM 795 C CA . LEU A 1 100 ? 27.415 -9.003 -4.752 1.00 74.19 100 LEU A CA 1
ATOM 796 C C . LEU A 1 100 ? 28.182 -7.994 -5.619 1.00 74.19 100 LEU A C 1
ATOM 79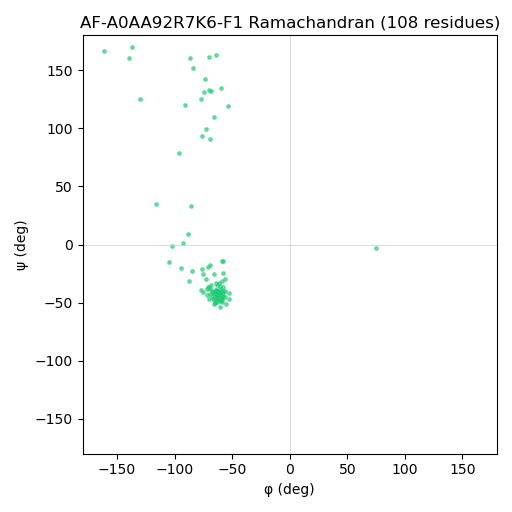8 O O . LEU A 1 100 ? 28.043 -6.786 -5.430 1.00 74.19 100 LEU A O 1
ATOM 802 N N . GLY A 1 101 ? 28.951 -8.480 -6.596 1.00 77.06 101 GLY A N 1
ATOM 803 C CA . GLY A 1 101 ? 29.710 -7.635 -7.518 1.00 77.06 101 GLY A CA 1
ATOM 804 C C . GLY A 1 101 ? 28.825 -6.726 -8.378 1.00 77.06 101 GLY A C 1
ATOM 805 O O . GLY A 1 101 ? 29.130 -5.543 -8.529 1.00 77.06 101 GLY A O 1
ATOM 806 N N . GLU A 1 102 ? 27.719 -7.248 -8.911 1.00 74.25 102 GLU A N 1
ATOM 807 C CA . GLU A 1 102 ? 26.749 -6.458 -9.683 1.00 74.25 102 GLU A CA 1
ATOM 808 C C . GLU A 1 102 ? 26.012 -5.434 -8.809 1.00 74.25 102 GLU A C 1
ATOM 810 O O . GLU A 1 102 ? 25.816 -4.288 -9.217 1.00 74.25 102 GLU A O 1
ATOM 815 N N . ALA A 1 103 ? 25.635 -5.810 -7.582 1.00 70.19 103 ALA A N 1
ATOM 816 C CA . ALA A 1 103 ? 24.995 -4.898 -6.638 1.00 70.19 103 ALA A CA 1
ATOM 817 C C . ALA A 1 103 ? 25.902 -3.711 -6.266 1.00 70.19 103 ALA A C 1
ATOM 819 O O . ALA A 1 103 ? 25.433 -2.573 -6.249 1.00 70.19 103 ALA A O 1
ATOM 820 N N . LEU A 1 104 ? 27.196 -3.953 -6.025 1.00 75.12 104 LEU A N 1
ATOM 821 C CA . LEU A 1 104 ? 28.177 -2.900 -5.735 1.00 75.12 104 LEU A CA 1
ATOM 822 C C . LEU A 1 104 ? 28.363 -1.950 -6.928 1.00 75.12 104 LEU A C 1
ATOM 824 O O . LEU A 1 104 ? 28.251 -0.736 -6.765 1.00 75.12 104 LEU A O 1
ATOM 828 N N . ARG A 1 105 ? 28.534 -2.482 -8.146 1.00 76.88 105 ARG A N 1
ATOM 829 C CA . ARG A 1 105 ? 28.675 -1.661 -9.366 1.00 76.88 105 ARG A CA 1
ATOM 830 C C . ARG A 1 105 ? 27.434 -0.822 -9.670 1.00 76.88 105 ARG A C 1
ATOM 832 O O . ARG A 1 105 ? 27.539 0.302 -10.157 1.00 76.88 105 ARG A O 1
ATOM 839 N N . ALA A 1 106 ? 26.247 -1.346 -9.379 1.00 68.81 106 ALA A N 1
ATOM 840 C CA . ALA A 1 106 ? 24.999 -0.609 -9.551 1.00 68.81 106 ALA A CA 1
ATOM 841 C C . ALA A 1 106 ? 24.826 0.534 -8.528 1.00 68.81 106 ALA A C 1
ATOM 843 O O . ALA A 1 106 ? 24.025 1.441 -8.763 1.00 68.81 106 ALA A O 1
ATOM 844 N N . MET A 1 107 ? 25.561 0.505 -7.409 1.00 66.12 107 MET A N 1
ATOM 845 C CA . MET A 1 107 ? 25.609 1.600 -6.434 1.00 66.12 107 MET A CA 1
ATOM 846 C C . MET A 1 107 ? 26.672 2.656 -6.769 1.00 66.12 107 MET A C 1
ATOM 848 O O . MET A 1 107 ? 26.444 3.822 -6.469 1.00 66.12 107 MET A O 1
ATOM 852 N N . GLU A 1 108 ? 27.788 2.281 -7.405 1.00 70.88 108 GLU A N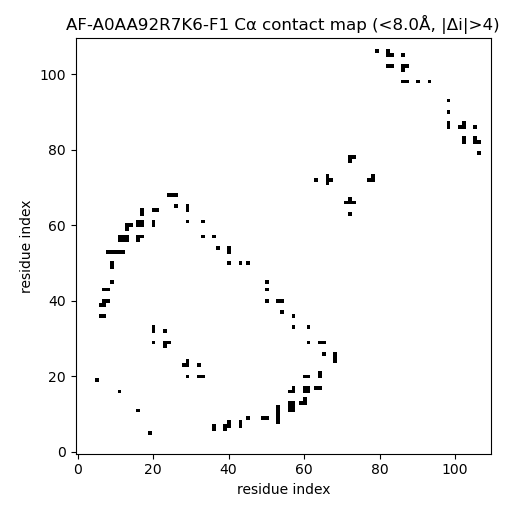 1
ATOM 853 C CA . GLU A 1 108 ? 28.871 3.208 -7.791 1.00 70.88 108 GLU A CA 1
ATOM 854 C C . GLU A 1 108 ? 28.538 4.092 -9.006 1.00 70.88 108 GLU A C 1
ATOM 856 O O . GLU A 1 108 ? 29.072 5.188 -9.133 1.00 70.88 108 GLU A O 1
ATOM 861 N N . ASN A 1 109 ? 27.639 3.654 -9.893 1.00 52.81 109 ASN A N 1
ATOM 862 C CA . ASN A 1 109 ? 27.260 4.391 -11.109 1.00 52.81 109 ASN A CA 1
ATOM 863 C C . ASN A 1 109 ? 26.143 5.440 -10.889 1.00 52.81 109 ASN A C 1
ATOM 865 O O . ASN A 1 109 ? 25.311 5.648 -11.777 1.00 52.81 109 ASN A O 1
ATOM 869 N N . LYS A 1 110 ? 26.087 6.076 -9.712 1.00 48.00 110 LYS A N 1
ATOM 870 C CA . LYS A 1 110 ? 25.122 7.137 -9.372 1.00 48.00 110 LYS A CA 1
ATOM 871 C C . LYS A 1 110 ? 25.800 8.448 -9.009 1.00 48.00 110 LYS A C 1
ATOM 873 O O . LYS A 1 110 ? 26.771 8.405 -8.228 1.00 48.00 110 LYS A O 1
#

Mean predicted aligned error: 11.51 Å

Organism: NCBI:txid50719

pLDDT: mean 82.41, std 15.42, range [38.0, 97.5]

Foldseek 3Di:
DPPPDDADDLPDALVNLLVVLLVDQDLVSLVVSLVVNVVRLVVYDDDPVSSVVSNVSNVNSSVQSVCVNVVNDPDPVVVLVVLLVVLCVVPVPDDPVVSVVSSVVSNVVD

Sequence (110 aa):
MNTKKFVVSTETSIDTAYRHFCKAKTDDSLDIMFEGAEKQLANLDCTGEERNRVFHNIYIAYGRRQEDIDGESTSTEYKALRTVDKSLANNKNLSTEELLGEALRAMENK